Protein AF-A0A0Q8WXQ0-F1 (afdb_monomer_lite)

Foldseek 3Di:
DDDDPVPPPPDDPPDQPPVNVVVVVVVVPPPDPCVVVVVVVVLVVLVVCVVVDPDPVVSVVCNVVVVVVVVVVVVVVVVVVVVVVVVVVVVVVVVVVVVVVVCVVPVPPPPCVVVVVVVVVCVVVPPPDPD

Sequence (131 aa):
MESNPASESRHGTRGPGRFEVFVDAINHRISRAPFFGVIVVALALWGLSKPLWASTTKWELGLHTGSSILSLLLLVLLENAGRRGEEASQEKLNVIAEALSDLMAHQPDESGELGASVRRLREAVGLEERH

pLDDT: mean 74.05, std 13.54, range [45.66, 95.75]

Structure (mmCIF, N/CA/C/O backbone):
data_AF-A0A0Q8WXQ0-F1
#
_entry.id   AF-A0A0Q8WXQ0-F1
#
loop_
_atom_site.group_PDB
_atom_site.id
_atom_site.type_symbol
_atom_site.label_atom_id
_atom_site.label_alt_id
_atom_site.label_comp_id
_atom_site.label_asym_id
_atom_site.label_entity_id
_atom_site.label_seq_id
_atom_site.pdbx_PDB_ins_code
_atom_site.Cartn_x
_atom_site.Cartn_y
_atom_site.Cartn_z
_atom_site.occupancy
_atom_site.B_iso_or_equiv
_atom_site.auth_seq_id
_atom_site.auth_comp_id
_atom_site.auth_asym_id
_atom_site.auth_atom_id
_atom_site.pdbx_PDB_model_num
ATOM 1 N N . MET A 1 1 ? -30.318 47.433 2.140 1.00 47.03 1 MET A N 1
ATOM 2 C CA . MET A 1 1 ? -30.276 46.255 1.245 1.00 47.03 1 MET A CA 1
ATOM 3 C C . MET A 1 1 ? -29.063 46.428 0.347 1.00 47.03 1 MET A C 1
ATOM 5 O O . MET A 1 1 ? -29.177 46.968 -0.742 1.00 47.03 1 MET A O 1
ATOM 9 N N . GLU A 1 2 ? -27.883 46.084 0.859 1.00 51.66 2 GLU A N 1
ATOM 10 C CA . GLU A 1 2 ? -26.630 46.148 0.103 1.00 51.66 2 GLU A CA 1
ATOM 11 C C . GLU A 1 2 ? -26.444 44.826 -0.638 1.00 51.66 2 GLU A C 1
ATOM 13 O O . GLU A 1 2 ? -26.129 43.790 -0.055 1.00 51.66 2 GLU A O 1
ATOM 18 N N . SER A 1 3 ? -26.707 44.854 -1.939 1.00 63.88 3 SER A N 1
ATOM 19 C CA . SER A 1 3 ? -26.338 43.788 -2.860 1.00 63.88 3 SER A CA 1
ATOM 20 C C . SER A 1 3 ? -24.822 43.811 -3.046 1.00 63.88 3 SER A C 1
ATOM 22 O O . SER A 1 3 ? -24.282 44.697 -3.705 1.00 63.88 3 SER A O 1
ATOM 24 N N . ASN A 1 4 ? -24.147 42.845 -2.425 1.00 62.66 4 ASN A N 1
ATOM 25 C CA . ASN A 1 4 ? -22.711 42.612 -2.523 1.00 62.66 4 ASN A CA 1
ATOM 26 C C . ASN A 1 4 ? -22.320 42.172 -3.958 1.00 62.66 4 ASN A C 1
ATOM 28 O O . ASN A 1 4 ? -22.702 41.070 -4.364 1.00 62.66 4 ASN A O 1
ATOM 32 N N . PRO A 1 5 ? -21.528 42.960 -4.713 1.00 52.78 5 PRO A N 1
ATOM 33 C CA . PRO A 1 5 ? -21.106 42.615 -6.076 1.00 52.78 5 PRO A CA 1
ATOM 34 C C . PRO A 1 5 ? -20.022 41.519 -6.139 1.00 52.78 5 PRO A C 1
ATOM 36 O O . PRO A 1 5 ? -19.576 41.151 -7.222 1.00 52.78 5 PRO A O 1
ATOM 39 N N . ALA A 1 6 ? -19.590 40.954 -5.005 1.00 53.62 6 ALA A N 1
ATOM 40 C CA . ALA A 1 6 ? -18.523 39.950 -4.963 1.00 53.62 6 ALA A CA 1
ATOM 41 C C . ALA A 1 6 ? -18.979 38.491 -5.192 1.00 53.62 6 ALA A C 1
ATOM 43 O O . ALA A 1 6 ? -18.165 37.577 -5.062 1.00 53.62 6 ALA A O 1
ATOM 44 N N . SER A 1 7 ? -20.252 38.237 -5.519 1.00 53.22 7 SER A N 1
ATOM 45 C CA . SER A 1 7 ? -20.763 36.865 -5.724 1.00 53.22 7 SER A CA 1
ATOM 46 C C . SER A 1 7 ? -20.872 36.426 -7.193 1.00 53.22 7 SER A C 1
ATOM 48 O O . SER A 1 7 ? -21.116 35.250 -7.460 1.00 53.22 7 SER A O 1
ATOM 50 N N . GLU A 1 8 ? -20.598 37.317 -8.151 1.00 52.00 8 GLU A N 1
ATOM 51 C CA . GLU A 1 8 ? -20.859 37.087 -9.583 1.00 52.00 8 GLU A CA 1
ATOM 52 C C . GLU A 1 8 ? -19.637 36.618 -10.404 1.00 52.00 8 GLU A C 1
ATOM 54 O O . GLU A 1 8 ? -19.627 36.696 -11.626 1.00 52.00 8 GLU A O 1
ATOM 59 N N . SER A 1 9 ? -18.588 36.088 -9.767 1.00 51.62 9 SER A N 1
ATOM 60 C CA . SER A 1 9 ? -17.432 35.501 -10.480 1.00 51.62 9 SER A CA 1
ATOM 61 C C . SER A 1 9 ? -17.371 33.972 -10.412 1.00 51.62 9 SER A C 1
ATOM 63 O O . SER A 1 9 ? -16.365 33.359 -10.773 1.00 51.62 9 SER A O 1
ATOM 65 N N . ARG A 1 10 ? -18.456 33.323 -9.976 1.00 60.31 10 ARG A N 1
ATOM 66 C CA . ARG A 1 10 ? -18.483 31.883 -9.692 1.00 60.31 10 ARG A CA 1
ATOM 67 C C . ARG A 1 10 ? -19.340 31.072 -10.666 1.00 60.31 10 ARG A C 1
ATOM 69 O O . ARG A 1 10 ? -20.102 30.216 -10.237 1.00 60.31 10 ARG A O 1
ATOM 76 N N . HIS A 1 11 ? -19.198 31.293 -11.972 1.00 51.47 11 HIS A N 1
ATOM 77 C CA . HIS A 1 11 ? -19.644 30.315 -12.975 1.00 51.47 11 HIS A CA 1
ATOM 78 C C . HIS A 1 11 ? -18.931 30.492 -14.321 1.00 51.47 11 HIS A C 1
ATOM 80 O O . HIS A 1 11 ? -19.526 30.757 -15.359 1.00 51.47 11 HIS A O 1
ATOM 86 N N . GLY A 1 12 ? -17.607 30.341 -14.310 1.00 49.41 12 GLY A N 1
ATOM 87 C CA . GLY A 1 12 ? -16.880 30.043 -15.536 1.00 49.41 12 GLY A CA 1
ATOM 88 C C . GLY A 1 12 ? -17.051 28.564 -15.858 1.00 49.41 12 GLY A C 1
ATOM 89 O O . GLY A 1 12 ? -16.358 27.736 -15.273 1.00 49.41 12 GLY A O 1
ATOM 90 N N . THR A 1 13 ? -17.955 28.237 -16.779 1.00 52.31 13 THR A N 1
ATOM 91 C CA . THR A 1 13 ? -18.002 26.968 -17.518 1.00 52.31 13 THR A CA 1
ATOM 92 C C . THR A 1 13 ? -16.640 26.695 -18.154 1.00 52.31 13 THR A C 1
ATOM 94 O O . THR A 1 13 ? -16.372 27.059 -19.298 1.00 52.31 13 THR A O 1
ATOM 97 N N . ARG A 1 14 ? -15.744 26.063 -17.401 1.00 56.12 14 ARG A N 1
ATOM 98 C CA . ARG A 1 14 ? -14.563 25.403 -17.938 1.00 56.12 14 ARG A CA 1
ATOM 99 C C . ARG A 1 14 ? -14.984 23.948 -18.085 1.00 56.12 14 ARG A C 1
ATOM 101 O O . ARG A 1 14 ? -15.126 23.251 -17.090 1.00 56.12 14 ARG A O 1
ATOM 108 N N . GLY A 1 15 ? -15.308 23.539 -19.316 1.00 62.09 15 GLY A N 1
ATOM 109 C CA . GLY A 1 15 ? -15.550 22.127 -19.627 1.00 62.09 15 GLY A CA 1
ATOM 110 C C . GLY A 1 15 ? -14.406 21.271 -19.074 1.00 62.09 15 GLY A C 1
ATOM 111 O O . GLY A 1 15 ? -13.300 21.807 -18.924 1.00 62.09 15 GLY A O 1
ATOM 112 N N . PRO A 1 16 ? -14.661 19.992 -18.743 1.00 56.22 16 PRO A N 1
ATOM 113 C CA . PRO A 1 16 ? -13.762 19.201 -17.917 1.00 56.22 16 PRO A CA 1
ATOM 114 C C . PRO A 1 16 ? -12.357 19.277 -18.496 1.00 56.22 16 PRO A C 1
ATOM 116 O O . PRO A 1 16 ? -12.116 18.923 -19.657 1.00 56.22 16 PRO A O 1
ATOM 119 N N . GLY A 1 17 ? -11.440 19.848 -17.715 1.00 64.62 17 GLY A N 1
ATOM 120 C CA . GLY A 1 17 ? -10.068 20.024 -18.157 1.00 64.62 17 GLY A CA 1
ATOM 121 C C . GLY A 1 17 ? -9.506 18.664 -18.560 1.00 64.62 17 GLY A C 1
ATOM 122 O O . GLY A 1 17 ? -9.848 17.645 -17.971 1.00 64.62 17 GLY A O 1
ATOM 123 N N . ARG A 1 18 ? -8.595 18.608 -19.535 1.00 66.12 18 ARG A N 1
ATOM 124 C CA . ARG A 1 18 ? -7.920 17.341 -19.897 1.00 66.12 18 ARG A CA 1
ATOM 125 C C . ARG A 1 18 ? -7.271 16.674 -18.675 1.00 66.12 18 ARG A C 1
ATOM 127 O O . ARG A 1 18 ? -7.146 15.458 -18.635 1.00 66.12 18 ARG A O 1
ATOM 134 N N . PHE A 1 19 ? -6.913 17.486 -17.681 1.00 66.44 19 PHE A N 1
ATOM 135 C CA . PHE A 1 19 ? -6.477 17.056 -16.362 1.00 66.44 19 PHE A CA 1
ATOM 136 C C . PHE A 1 19 ? -7.609 16.473 -15.506 1.00 66.44 19 PHE A C 1
ATOM 138 O O . PHE A 1 19 ? -7.398 15.438 -14.904 1.00 66.44 19 PHE A O 1
ATOM 145 N N . GLU A 1 20 ? -8.807 17.056 -15.482 1.00 66.69 20 GLU A N 1
ATOM 146 C CA . GLU A 1 20 ? -9.960 16.503 -14.753 1.00 66.69 20 GLU A CA 1
ATOM 147 C C . GLU A 1 20 ? -10.451 15.195 -15.376 1.00 66.69 20 GLU A C 1
ATOM 149 O O . GLU A 1 20 ? -10.701 14.250 -14.646 1.00 66.69 20 GLU A O 1
ATOM 154 N N . VAL A 1 21 ? -10.471 15.075 -16.710 1.00 64.81 21 VAL A N 1
ATOM 155 C CA . VAL A 1 21 ? -10.767 13.802 -17.401 1.00 64.81 21 VAL A CA 1
ATOM 156 C C . VAL A 1 21 ? -9.691 12.749 -17.116 1.00 64.81 21 VAL A C 1
ATOM 158 O O . VAL A 1 21 ? -9.992 11.569 -16.971 1.00 64.81 21 VAL A O 1
ATOM 161 N N . PHE A 1 22 ? -8.426 13.162 -17.014 1.00 68.56 22 PHE A N 1
ATOM 162 C CA . PHE A 1 22 ? -7.323 12.287 -16.616 1.00 68.56 22 PHE A CA 1
ATOM 163 C C . PHE A 1 22 ? -7.429 11.869 -15.145 1.00 68.56 22 PHE A C 1
ATOM 165 O O . PHE A 1 22 ? -7.247 10.697 -14.833 1.00 68.56 22 PHE A O 1
ATOM 172 N N . VAL A 1 23 ? -7.778 12.801 -14.259 1.00 66.19 23 VAL A N 1
ATOM 173 C CA . VAL A 1 23 ? -8.010 12.554 -12.835 1.00 66.19 23 VAL A CA 1
ATOM 174 C C . VAL A 1 23 ? -9.199 11.614 -12.655 1.00 66.19 23 VAL A C 1
ATOM 176 O O . VAL A 1 23 ? -9.042 10.627 -11.951 1.00 66.19 23 VAL A O 1
ATOM 179 N N . ASP A 1 24 ? -10.319 11.815 -13.351 1.00 64.75 24 ASP A N 1
ATOM 180 C CA . ASP A 1 24 ? -11.480 10.914 -13.312 1.00 64.75 24 ASP A CA 1
ATOM 181 C C . ASP A 1 24 ? -11.169 9.531 -13.900 1.00 64.75 24 ASP A C 1
ATOM 183 O O . ASP A 1 24 ? -11.544 8.507 -13.323 1.00 64.75 24 ASP A O 1
ATOM 187 N N . ALA A 1 25 ? -10.417 9.465 -15.006 1.00 62.31 25 ALA A N 1
ATOM 188 C CA . ALA A 1 25 ? -9.969 8.200 -15.589 1.00 62.31 25 ALA A CA 1
ATOM 189 C C . ALA A 1 25 ? -9.037 7.423 -14.643 1.00 62.31 25 ALA A C 1
ATOM 191 O O . ALA A 1 25 ? -9.095 6.192 -14.581 1.00 62.31 25 ALA A O 1
ATOM 192 N N . ILE A 1 26 ? -8.196 8.133 -13.889 1.00 61.41 26 ILE A N 1
ATOM 193 C CA . ILE A 1 26 ? -7.333 7.564 -12.853 1.00 61.41 26 ILE A CA 1
ATOM 194 C C . ILE A 1 26 ? -8.165 7.113 -11.652 1.00 61.41 26 ILE A C 1
ATOM 196 O O . ILE A 1 26 ? -7.994 5.990 -11.178 1.00 61.41 26 ILE A O 1
ATOM 200 N N . ASN A 1 27 ? -9.102 7.940 -11.193 1.00 59.31 27 ASN A N 1
ATOM 201 C CA . ASN A 1 27 ? -9.898 7.678 -9.999 1.00 59.31 27 ASN A CA 1
ATOM 202 C C . ASN A 1 27 ? -10.803 6.448 -10.184 1.00 59.31 27 ASN A C 1
ATOM 204 O O . ASN A 1 27 ? -10.909 5.614 -9.287 1.00 59.31 27 ASN A O 1
ATOM 208 N N . HIS A 1 28 ? -11.363 6.259 -11.385 1.00 57.56 28 HIS A N 1
ATOM 209 C CA . HIS A 1 28 ? -12.163 5.076 -11.720 1.00 57.56 28 HIS A CA 1
ATOM 210 C C . HIS A 1 28 ? -11.327 3.786 -11.825 1.00 57.56 28 HIS A C 1
ATOM 212 O O . HIS A 1 28 ? -11.830 2.689 -11.586 1.00 57.56 28 HIS A O 1
ATOM 218 N N . ARG A 1 29 ? -10.031 3.894 -12.153 1.00 52.19 29 ARG A N 1
ATOM 219 C CA . ARG A 1 29 ? -9.114 2.749 -12.280 1.00 52.19 29 ARG A CA 1
ATOM 220 C C . ARG A 1 29 ? -8.415 2.376 -10.968 1.00 52.19 29 ARG A C 1
ATOM 222 O O . ARG A 1 29 ? -7.815 1.315 -10.909 1.00 52.19 29 ARG A O 1
ATOM 229 N N . ILE A 1 30 ? -8.460 3.177 -9.906 1.00 52.31 30 ILE A N 1
ATOM 230 C CA . ILE A 1 30 ? -7.675 2.922 -8.676 1.00 52.31 30 ILE A CA 1
ATOM 231 C C . ILE A 1 30 ? -8.326 1.907 -7.709 1.00 52.31 30 ILE A C 1
ATOM 233 O O . ILE A 1 30 ? -7.743 1.540 -6.686 1.00 52.31 30 ILE A O 1
ATOM 237 N N . SER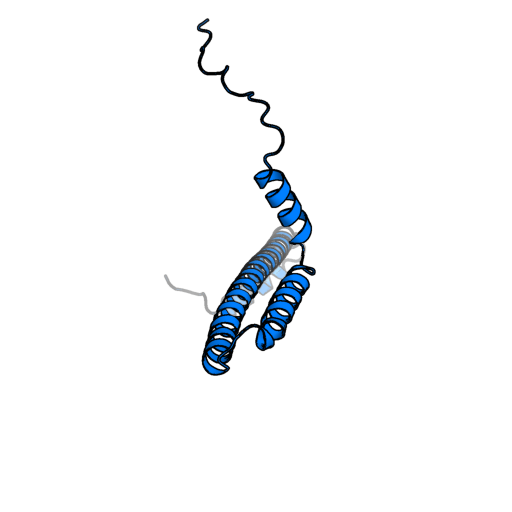 A 1 31 ? -9.483 1.329 -8.042 1.00 49.19 31 SER A N 1
ATOM 238 C CA . SER A 1 31 ? -10.083 0.250 -7.248 1.00 49.19 31 SER A CA 1
ATOM 239 C C . SER A 1 31 ? -9.332 -1.091 -7.424 1.00 49.19 31 SER A C 1
ATOM 241 O O . SER A 1 31 ? -9.667 -1.965 -8.216 1.00 49.19 31 SER A O 1
ATOM 243 N N . ARG A 1 32 ? -8.273 -1.251 -6.621 1.00 60.47 32 ARG A N 1
ATOM 244 C CA . ARG A 1 32 ? -7.665 -2.497 -6.098 1.00 60.47 32 ARG A CA 1
ATOM 245 C C . ARG A 1 32 ? -7.049 -3.558 -7.035 1.00 60.47 32 ARG A C 1
ATOM 247 O O . ARG A 1 32 ? -6.276 -4.351 -6.514 1.00 60.47 32 ARG A O 1
ATOM 254 N N . ALA A 1 33 ? -7.266 -3.579 -8.351 1.00 53.03 33 ALA A N 1
ATOM 255 C CA . ALA A 1 33 ? -6.699 -4.622 -9.238 1.00 53.03 33 ALA A CA 1
ATOM 256 C C . ALA A 1 33 ? -5.831 -4.139 -10.428 1.00 53.03 33 ALA A C 1
ATOM 258 O O . ALA A 1 33 ? -4.809 -4.767 -10.714 1.00 53.03 33 ALA A O 1
ATOM 259 N N . PRO A 1 34 ? -6.138 -3.034 -11.131 1.00 59.31 34 PRO A N 1
ATOM 260 C CA . PRO A 1 34 ? -5.416 -2.694 -12.364 1.00 59.31 34 PRO A CA 1
ATOM 261 C C . PRO A 1 34 ? -4.095 -1.938 -12.127 1.00 59.31 34 PRO A C 1
ATOM 263 O O . PRO A 1 34 ? -3.294 -1.832 -13.053 1.00 59.31 34 PRO A O 1
ATOM 266 N 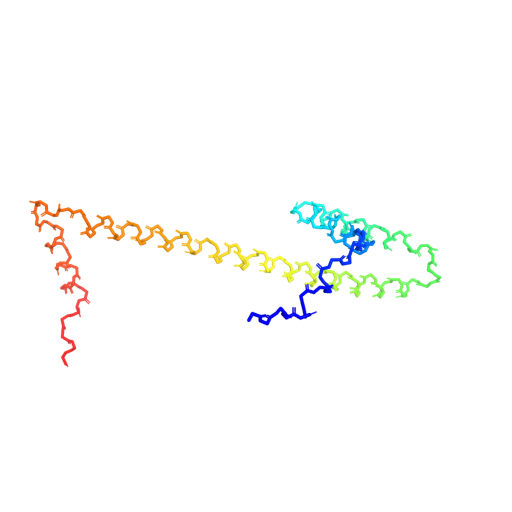N . PHE A 1 35 ? -3.817 -1.466 -10.904 1.00 67.12 35 PHE A N 1
ATOM 267 C CA . PHE A 1 35 ? -2.522 -0.865 -10.541 1.00 67.12 35 PHE A CA 1
ATOM 268 C C . PHE A 1 35 ? -1.366 -1.861 -10.709 1.00 67.12 35 PHE A C 1
ATOM 270 O O . PHE A 1 35 ? -0.319 -1.522 -11.257 1.00 67.12 35 PHE A O 1
ATOM 277 N N . PHE A 1 36 ? -1.598 -3.124 -10.338 1.00 68.06 36 PHE A N 1
ATOM 278 C CA . PHE A 1 36 ? -0.656 -4.213 -10.584 1.00 68.06 36 PHE A CA 1
ATOM 279 C C . PHE A 1 36 ? -0.382 -4.391 -12.083 1.00 68.06 36 PHE A C 1
ATOM 281 O O . PHE A 1 36 ? 0.768 -4.498 -12.495 1.00 68.06 36 PHE A O 1
ATOM 288 N N . GLY A 1 37 ? -1.429 -4.327 -12.911 1.00 70.38 37 GLY A N 1
ATOM 289 C CA . GLY A 1 37 ? -1.297 -4.388 -14.367 1.00 70.38 37 GLY A CA 1
ATOM 290 C C . GLY A 1 37 ? -0.430 -3.261 -14.933 1.00 70.38 37 GLY A C 1
ATOM 291 O O . GLY A 1 37 ? 0.424 -3.517 -15.774 1.00 70.38 37 GLY A O 1
ATOM 292 N N . VAL A 1 38 ? -0.584 -2.030 -14.435 1.00 73.19 38 VAL A N 1
ATOM 293 C CA . VAL A 1 38 ? 0.252 -0.888 -14.851 1.00 73.19 38 VAL A CA 1
ATOM 294 C C . VAL A 1 38 ? 1.718 -1.112 -14.487 1.00 73.19 38 VAL A C 1
ATOM 296 O O . VAL A 1 38 ? 2.591 -0.866 -15.316 1.00 73.19 38 VAL A O 1
ATOM 299 N N . ILE A 1 39 ? 1.994 -1.623 -13.287 1.00 73.69 39 ILE A N 1
ATOM 300 C CA . ILE A 1 39 ? 3.359 -1.920 -12.841 1.00 73.69 39 ILE A CA 1
ATOM 301 C C . ILE A 1 39 ? 3.993 -3.015 -13.702 1.00 73.69 39 ILE A C 1
ATOM 303 O O . ILE A 1 39 ? 5.120 -2.856 -14.164 1.00 73.69 39 ILE A O 1
ATOM 307 N N . VAL A 1 40 ? 3.266 -4.104 -13.959 1.00 77.50 40 VAL A N 1
ATOM 308 C CA . VAL A 1 40 ? 3.747 -5.214 -14.793 1.00 77.50 40 VAL A CA 1
ATOM 309 C C . VAL A 1 40 ? 4.013 -4.748 -16.223 1.00 77.50 40 VAL A C 1
ATOM 311 O O . VAL A 1 40 ? 5.050 -5.081 -16.787 1.00 77.50 40 VAL A O 1
ATOM 314 N N . VAL A 1 41 ? 3.122 -3.939 -16.800 1.00 81.94 41 VAL A N 1
ATOM 315 C CA . VAL A 1 41 ? 3.305 -3.371 -18.143 1.00 81.94 41 VAL A CA 1
ATOM 316 C C . VAL A 1 41 ? 4.502 -2.421 -18.173 1.00 81.94 41 VAL A C 1
ATOM 318 O O . VAL A 1 41 ? 5.329 -2.527 -19.073 1.00 81.94 41 VAL A O 1
ATOM 321 N N . ALA A 1 42 ? 4.655 -1.546 -17.178 1.00 79.38 42 ALA A N 1
ATOM 322 C CA . ALA A 1 42 ? 5.806 -0.652 -17.082 1.00 79.38 42 ALA A CA 1
ATOM 323 C C . ALA A 1 42 ? 7.129 -1.430 -16.972 1.00 79.38 42 ALA A C 1
ATOM 325 O O . ALA A 1 42 ? 8.074 -1.129 -17.698 1.00 79.38 42 ALA A O 1
ATOM 326 N N . LEU A 1 43 ? 7.180 -2.474 -16.137 1.00 78.44 43 LEU A N 1
ATOM 327 C CA . LEU A 1 43 ? 8.338 -3.366 -16.015 1.00 78.44 43 LEU A CA 1
ATOM 328 C C . LEU A 1 43 ? 8.625 -4.128 -17.313 1.00 78.44 43 LEU A C 1
ATOM 330 O O . LEU A 1 43 ? 9.783 -4.237 -17.713 1.00 78.44 43 LEU A O 1
ATOM 334 N N . ALA A 1 44 ? 7.587 -4.621 -17.992 1.00 81.75 44 ALA A N 1
ATOM 335 C CA . ALA A 1 44 ? 7.721 -5.328 -19.259 1.00 81.75 44 ALA A CA 1
ATOM 336 C C . ALA A 1 44 ? 8.271 -4.411 -20.360 1.00 81.75 44 ALA A C 1
ATOM 338 O O . ALA A 1 44 ? 9.245 -4.777 -21.015 1.00 81.75 44 ALA A O 1
ATOM 339 N N . LEU A 1 45 ? 7.718 -3.200 -20.522 1.00 83.44 45 LEU A N 1
ATOM 340 C CA . LEU A 1 45 ? 8.246 -2.198 -21.456 1.00 83.44 45 LEU A CA 1
ATOM 341 C C . LEU A 1 45 ? 9.694 -1.820 -21.125 1.00 83.44 45 LEU A C 1
ATOM 343 O O . LEU A 1 45 ? 10.504 -1.628 -22.031 1.00 83.44 45 LEU A O 1
ATOM 347 N N . TRP A 1 46 ? 10.037 -1.736 -19.839 1.00 78.94 46 TRP A N 1
ATOM 348 C CA . TRP A 1 46 ? 11.389 -1.391 -19.419 1.00 78.94 46 TRP A CA 1
ATOM 349 C C . TRP A 1 46 ? 12.393 -2.512 -19.703 1.00 78.94 46 TRP A C 1
ATOM 351 O O . TRP A 1 46 ? 13.467 -2.249 -20.240 1.00 78.94 46 TRP A O 1
ATOM 361 N N . GLY A 1 47 ? 12.035 -3.769 -19.430 1.00 77.19 47 GLY A N 1
ATOM 362 C CA . GLY A 1 47 ? 12.850 -4.926 -19.801 1.00 77.19 47 GLY A CA 1
ATOM 363 C C . GLY A 1 47 ? 13.039 -5.034 -21.317 1.00 77.19 47 GLY A C 1
ATOM 364 O O . GLY A 1 47 ? 14.146 -5.302 -21.790 1.00 77.19 47 GLY A O 1
ATOM 365 N N . LEU A 1 48 ? 11.988 -4.733 -22.087 1.00 80.12 48 LEU A N 1
ATOM 366 C CA . LEU A 1 48 ? 12.009 -4.752 -23.550 1.00 80.12 48 LEU A CA 1
ATOM 367 C C . LEU A 1 48 ? 12.822 -3.601 -24.172 1.00 80.12 48 LEU A C 1
ATOM 369 O O . LEU A 1 48 ? 13.111 -3.652 -25.364 1.00 80.12 48 LEU A O 1
ATOM 373 N N . SER A 1 49 ? 13.238 -2.592 -23.393 1.00 79.31 49 SER A N 1
ATOM 374 C CA . SER A 1 49 ? 14.096 -1.498 -23.878 1.00 79.31 49 SER A CA 1
ATOM 375 C C . SER A 1 49 ? 15.584 -1.871 -23.964 1.00 79.31 49 SER A C 1
ATOM 377 O O . SER A 1 49 ? 16.367 -1.127 -24.554 1.00 79.31 49 SER A O 1
ATOM 379 N N . LY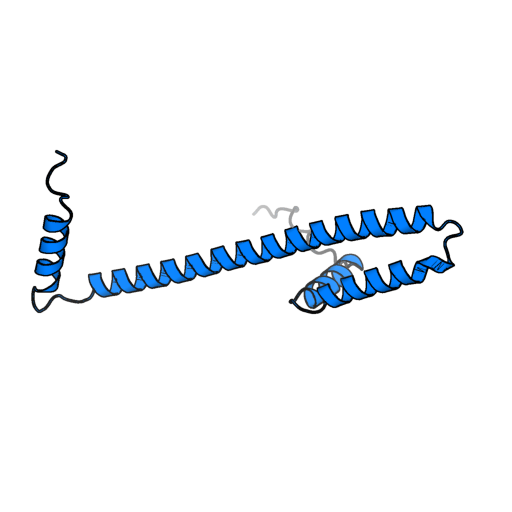S A 1 50 ? 15.978 -3.054 -23.460 1.00 70.38 50 LYS A N 1
ATOM 380 C CA . LYS A 1 50 ? 17.349 -3.596 -23.519 1.00 70.38 50 LYS A CA 1
ATOM 381 C C . LYS A 1 50 ? 18.037 -3.477 -24.896 1.00 70.38 50 LYS A C 1
ATOM 383 O O . LYS A 1 50 ? 19.146 -2.952 -24.932 1.00 70.38 50 LYS A O 1
ATOM 388 N N . PRO A 1 51 ? 17.448 -3.924 -26.027 1.00 75.88 51 PRO A N 1
ATOM 389 C CA . PRO A 1 51 ? 18.094 -3.839 -27.342 1.00 75.88 51 PRO A CA 1
ATOM 390 C C . PRO A 1 51 ? 18.275 -2.403 -27.861 1.00 75.88 51 PRO A C 1
ATOM 392 O O . PRO A 1 51 ? 19.033 -2.197 -28.802 1.00 75.88 51 PRO A O 1
ATOM 395 N N . LEU A 1 52 ? 17.609 -1.410 -27.260 1.00 74.12 52 LEU A N 1
ATOM 396 C CA . LEU A 1 52 ? 17.751 0.000 -27.637 1.00 74.12 52 LEU A CA 1
ATOM 397 C C . LEU A 1 52 ? 18.975 0.664 -26.980 1.00 74.12 52 LEU A C 1
ATOM 399 O O . LEU A 1 52 ? 19.325 1.788 -27.335 1.00 74.12 52 LEU A O 1
ATOM 403 N N . TRP A 1 53 ? 19.620 0.010 -26.007 1.00 71.81 53 TRP A N 1
ATOM 404 C CA . TRP A 1 53 ? 20.739 0.573 -25.252 1.00 71.81 53 TRP A CA 1
ATOM 405 C C . TRP A 1 53 ? 22.063 -0.050 -25.704 1.00 71.81 53 TRP A C 1
ATOM 407 O O . TRP A 1 53 ? 22.295 -1.243 -25.550 1.00 71.81 53 TRP A O 1
ATOM 417 N N . ALA A 1 54 ? 22.977 0.783 -26.210 1.00 69.62 54 ALA A N 1
ATOM 418 C CA . ALA A 1 54 ? 24.280 0.355 -26.734 1.00 69.62 54 ALA A CA 1
ATOM 419 C C . ALA A 1 54 ? 25.274 -0.157 -25.665 1.00 69.62 54 ALA A C 1
ATOM 421 O O . ALA A 1 54 ? 26.344 -0.653 -26.006 1.00 69.62 54 ALA A O 1
ATOM 422 N N . SER A 1 55 ? 24.963 -0.013 -24.371 1.00 74.56 55 SER A N 1
ATOM 423 C CA . SER A 1 55 ? 25.831 -0.427 -23.261 1.00 74.56 55 SER A CA 1
ATOM 424 C C . SER A 1 55 ? 25.029 -1.154 -22.184 1.00 74.56 55 SER A C 1
ATOM 426 O O . SER A 1 55 ? 24.151 -0.565 -21.548 1.00 74.56 55 SER A O 1
ATOM 428 N N . THR A 1 56 ? 25.380 -2.420 -21.951 1.00 80.25 56 THR A N 1
ATOM 429 C CA . THR A 1 56 ? 24.759 -3.308 -20.954 1.00 80.25 56 THR A CA 1
ATOM 430 C C . THR A 1 56 ? 24.844 -2.744 -19.532 1.00 80.25 56 THR A C 1
ATOM 432 O O . THR A 1 56 ? 23.875 -2.831 -18.785 1.00 80.25 56 THR A O 1
ATOM 435 N N . THR A 1 57 ? 25.948 -2.077 -19.178 1.00 82.81 57 THR A N 1
ATOM 436 C CA . THR A 1 57 ? 26.176 -1.510 -17.837 1.00 82.81 57 THR A CA 1
ATOM 437 C C . THR A 1 57 ? 25.162 -0.427 -17.464 1.00 82.81 57 THR A C 1
ATOM 439 O O . THR A 1 57 ? 24.713 -0.358 -16.323 1.00 82.81 57 THR A O 1
ATOM 442 N N . LYS A 1 58 ? 24.754 0.424 -18.417 1.00 82.62 58 LYS A N 1
ATOM 443 C CA . LYS A 1 58 ? 23.757 1.472 -18.139 1.00 82.62 58 LYS A CA 1
ATOM 444 C C . LYS A 1 58 ? 22.368 0.866 -17.930 1.00 82.62 58 LYS A C 1
ATOM 446 O O . LYS A 1 58 ? 21.617 1.327 -17.075 1.00 82.62 58 LYS A O 1
ATOM 451 N N . TRP A 1 59 ? 22.040 -0.157 -18.717 1.00 82.75 59 TRP A N 1
ATOM 452 C CA . TRP A 1 59 ? 20.755 -0.845 -18.637 1.00 82.75 59 TRP A CA 1
ATOM 453 C C . TRP A 1 59 ? 20.597 -1.572 -17.294 1.00 82.75 59 TRP A C 1
ATOM 455 O O . TRP A 1 59 ? 19.562 -1.444 -16.646 1.00 82.75 59 TRP A O 1
ATOM 465 N N . GLU A 1 60 ? 21.651 -2.245 -16.830 1.00 84.06 60 GLU A N 1
ATOM 466 C CA . GLU A 1 60 ? 21.682 -2.915 -15.527 1.00 84.06 60 GLU A CA 1
ATOM 467 C C . GLU A 1 60 ? 21.504 -1.932 -14.358 1.00 84.06 60 GLU A C 1
ATOM 469 O O . GLU A 1 60 ? 20.663 -2.155 -13.486 1.00 84.06 60 GLU A O 1
ATOM 474 N N . LEU A 1 61 ? 22.217 -0.797 -14.379 1.00 87.75 61 LEU A N 1
ATOM 475 C CA . LEU A 1 61 ? 22.080 0.250 -13.360 1.00 87.75 61 LEU A CA 1
ATOM 476 C C . LEU A 1 61 ? 20.653 0.819 -13.302 1.00 87.75 61 LEU A C 1
ATOM 478 O O . LEU A 1 61 ? 20.126 1.077 -12.216 1.00 87.75 61 LEU A O 1
ATOM 482 N N . GLY A 1 62 ? 20.027 0.994 -14.470 1.00 84.31 62 GLY A N 1
ATOM 483 C CA . GLY A 1 62 ? 18.643 1.444 -14.591 1.00 84.31 62 GLY A CA 1
ATOM 484 C C . GLY A 1 62 ? 17.652 0.430 -14.025 1.00 84.31 62 GLY A C 1
ATOM 485 O O . GLY A 1 62 ? 16.763 0.817 -13.272 1.00 84.31 62 GLY A O 1
ATOM 486 N N . LEU A 1 63 ? 17.837 -0.858 -14.327 1.00 85.00 63 LEU A N 1
ATOM 487 C CA . LEU A 1 63 ? 16.979 -1.931 -13.828 1.00 85.00 63 LEU A CA 1
ATOM 488 C C . LEU A 1 63 ? 17.077 -2.046 -12.307 1.00 85.00 63 LEU A C 1
ATOM 490 O O . LEU A 1 63 ? 16.048 -2.028 -11.644 1.00 85.00 63 LEU A O 1
ATOM 494 N N . HIS A 1 64 ? 18.291 -2.090 -11.756 1.00 86.38 64 HIS A N 1
ATOM 495 C CA . HIS A 1 64 ? 18.510 -2.219 -10.315 1.00 86.38 64 HIS A CA 1
ATOM 496 C C . HIS A 1 64 ? 17.952 -1.021 -9.531 1.00 86.38 64 HIS A C 1
ATOM 498 O O . HIS A 1 64 ? 17.219 -1.177 -8.550 1.00 86.38 64 HIS A O 1
ATOM 504 N N . THR A 1 65 ? 18.277 0.200 -9.966 1.00 90.12 65 THR A N 1
ATOM 505 C CA . THR A 1 65 ? 17.796 1.426 -9.306 1.00 90.12 65 THR A CA 1
ATOM 506 C C . THR A 1 65 ? 16.285 1.576 -9.472 1.00 90.12 65 THR A C 1
ATOM 508 O O . THR A 1 65 ? 15.574 1.902 -8.524 1.00 90.12 65 THR A O 1
ATOM 511 N N . GLY A 1 66 ? 15.780 1.278 -10.667 1.00 86.88 66 GLY A N 1
ATOM 512 C CA . GLY A 1 66 ? 14.369 1.344 -11.010 1.00 86.88 66 GLY A CA 1
ATOM 513 C C . GLY A 1 66 ? 13.501 0.377 -10.224 1.00 86.88 66 GLY A C 1
ATOM 514 O O . GLY A 1 66 ? 12.495 0.780 -9.639 1.00 86.88 66 GLY A O 1
ATOM 515 N N . SER A 1 67 ? 13.906 -0.892 -10.167 1.00 85.50 67 SER A N 1
ATOM 516 C CA . SER A 1 67 ? 13.199 -1.915 -9.401 1.00 85.50 67 SER A CA 1
ATOM 517 C C . SER A 1 67 ? 13.230 -1.611 -7.907 1.00 85.50 67 SER A C 1
ATOM 519 O O . SER A 1 67 ? 12.237 -1.857 -7.226 1.00 85.50 67 SER A O 1
ATOM 521 N N . SER A 1 68 ? 14.325 -1.033 -7.401 1.00 90.56 68 SER A N 1
ATOM 522 C CA . SER A 1 68 ? 14.434 -0.604 -6.002 1.00 90.56 68 SER A CA 1
ATOM 523 C C . SER A 1 68 ? 13.436 0.509 -5.675 1.00 90.56 68 SER A C 1
ATOM 525 O O . SER A 1 68 ? 12.658 0.369 -4.735 1.00 90.56 68 SER A O 1
ATOM 527 N N . ILE A 1 69 ? 13.384 1.578 -6.481 1.00 89.69 69 ILE A N 1
ATOM 528 C CA . ILE A 1 69 ? 12.413 2.675 -6.300 1.00 89.69 69 ILE A CA 1
ATOM 529 C C . ILE A 1 69 ? 10.977 2.152 -6.385 1.00 89.69 69 ILE A C 1
ATOM 531 O O . ILE A 1 69 ? 10.144 2.487 -5.544 1.00 89.69 69 ILE A O 1
ATOM 535 N N . LEU A 1 70 ? 10.688 1.312 -7.381 1.00 85.88 70 LEU A N 1
ATOM 536 C CA . LEU A 1 70 ? 9.372 0.711 -7.551 1.00 85.88 70 LEU A CA 1
ATOM 537 C C . LEU A 1 70 ? 8.987 -0.125 -6.326 1.00 85.88 70 LEU A C 1
ATOM 539 O O . LEU A 1 70 ? 7.887 0.030 -5.808 1.00 85.88 70 LEU A O 1
ATOM 543 N N . SER A 1 71 ? 9.898 -0.962 -5.830 1.00 90.38 71 SER A N 1
ATOM 544 C CA . SER A 1 71 ? 9.661 -1.788 -4.643 1.00 90.38 71 SER A CA 1
ATOM 545 C C . SER A 1 71 ? 9.373 -0.934 -3.410 1.00 90.38 71 SER A C 1
ATOM 547 O O . SER A 1 71 ? 8.421 -1.227 -2.695 1.00 90.38 71 SER A O 1
ATOM 549 N N . LEU A 1 72 ? 10.124 0.152 -3.192 1.00 92.19 72 LEU A N 1
ATOM 550 C CA . LEU A 1 72 ? 9.870 1.092 -2.094 1.00 92.19 72 LEU A CA 1
ATOM 551 C C . LEU A 1 72 ? 8.502 1.768 -2.226 1.00 92.19 72 LEU A C 1
ATOM 553 O O . LEU A 1 72 ? 7.773 1.882 -1.245 1.00 92.19 72 LEU A O 1
ATOM 557 N N . LEU A 1 73 ? 8.120 2.178 -3.437 1.00 86.69 73 LEU A N 1
ATOM 558 C CA . LEU A 1 73 ? 6.797 2.747 -3.685 1.00 86.69 73 LEU A CA 1
ATOM 559 C C . LEU A 1 73 ? 5.692 1.733 -3.362 1.00 86.69 73 LEU A C 1
ATOM 561 O O . LEU A 1 73 ? 4.720 2.077 -2.692 1.00 86.69 73 LEU A O 1
ATOM 565 N N . LEU A 1 74 ? 5.837 0.485 -3.819 1.00 85.56 74 LEU A N 1
ATOM 566 C CA . LEU A 1 74 ? 4.892 -0.588 -3.508 1.00 85.56 74 LEU A CA 1
ATOM 567 C C . LEU A 1 74 ? 4.828 -0.854 -2.007 1.00 85.56 74 LEU A C 1
ATOM 569 O O . LEU A 1 74 ? 3.727 -1.004 -1.487 1.00 85.56 74 LEU A O 1
ATOM 573 N N . LEU A 1 75 ? 5.977 -0.887 -1.328 1.00 90.56 75 LEU A N 1
ATOM 574 C CA . LEU A 1 75 ? 6.067 -1.071 0.115 1.00 90.56 75 LEU A CA 1
ATOM 575 C C . LEU A 1 75 ? 5.267 0.014 0.840 1.00 90.56 75 LEU A C 1
ATOM 577 O O . LEU A 1 75 ? 4.350 -0.314 1.580 1.00 90.56 75 LEU A O 1
ATOM 581 N N . VAL A 1 76 ? 5.508 1.290 0.530 1.00 86.44 76 VAL A N 1
ATOM 582 C CA . VAL A 1 76 ? 4.786 2.419 1.142 1.00 86.44 76 VAL A CA 1
ATOM 583 C C . VAL A 1 76 ? 3.286 2.373 0.838 1.00 86.44 76 VAL A C 1
ATOM 585 O O . VAL A 1 76 ? 2.457 2.656 1.703 1.00 86.44 76 VAL A O 1
ATOM 588 N N . LEU A 1 77 ? 2.895 2.017 -0.389 1.00 82.12 77 LEU A N 1
ATOM 589 C CA . LEU A 1 77 ? 1.481 1.886 -0.750 1.00 82.12 77 LEU A CA 1
ATOM 590 C C . LEU A 1 77 ? 0.804 0.734 -0.002 1.00 82.12 77 LEU A C 1
ATOM 592 O O . LEU A 1 77 ? -0.341 0.883 0.439 1.00 82.12 77 LEU A O 1
ATOM 596 N N . LEU A 1 78 ? 1.502 -0.391 0.147 1.00 85.62 78 LEU A N 1
ATOM 597 C CA . LEU A 1 78 ? 1.028 -1.554 0.882 1.00 85.62 78 LEU A CA 1
ATOM 598 C C . LEU A 1 78 ? 0.910 -1.242 2.374 1.00 85.62 78 LEU A C 1
ATOM 600 O O . LEU A 1 78 ? -0.135 -1.509 2.957 1.00 85.62 78 LEU A O 1
ATOM 604 N N . GLU A 1 79 ? 1.918 -0.602 2.961 1.00 85.38 79 GLU A N 1
ATOM 605 C CA . GLU A 1 79 ? 1.906 -0.128 4.347 1.00 85.38 79 GLU A CA 1
ATOM 606 C C . GLU A 1 79 ? 0.768 0.869 4.584 1.00 85.38 79 GLU A C 1
ATOM 608 O O . GLU A 1 79 ? 0.028 0.745 5.556 1.00 85.38 79 GLU A O 1
ATOM 613 N N . ASN A 1 80 ? 0.542 1.815 3.667 1.00 75.88 80 ASN A N 1
ATOM 614 C CA . ASN A 1 80 ? -0.573 2.757 3.763 1.00 75.88 80 ASN A CA 1
ATOM 615 C C . ASN A 1 80 ? -1.931 2.037 3.696 1.00 75.88 80 ASN A C 1
ATOM 617 O O . ASN A 1 80 ? -2.845 2.344 4.459 1.00 75.88 80 ASN A O 1
ATOM 621 N N . ALA A 1 81 ? -2.091 1.076 2.783 1.00 74.56 81 ALA A N 1
ATOM 622 C CA . ALA A 1 81 ? -3.309 0.274 2.705 1.00 74.56 81 ALA A CA 1
ATOM 623 C C . ALA A 1 81 ? -3.518 -0.591 3.958 1.00 74.56 81 ALA A C 1
ATOM 625 O O . ALA A 1 81 ? -4.655 -0.703 4.419 1.00 74.56 81 ALA A O 1
ATOM 626 N N . GLY A 1 82 ? -2.436 -1.148 4.508 1.00 81.31 82 GLY A N 1
ATOM 627 C CA . GLY A 1 82 ? -2.421 -1.911 5.752 1.00 81.31 82 GLY A CA 1
ATOM 628 C C . GLY A 1 82 ? -2.847 -1.061 6.942 1.00 81.31 82 GLY A C 1
ATOM 629 O O . GLY A 1 82 ? -3.837 -1.395 7.584 1.00 81.31 82 GLY A O 1
ATOM 630 N N . ARG A 1 83 ? -2.197 0.092 7.155 1.00 82.25 83 ARG A N 1
ATOM 631 C CA . ARG A 1 83 ? -2.506 1.026 8.250 1.00 82.25 83 ARG A CA 1
ATOM 632 C C . ARG A 1 83 ? -3.974 1.453 8.246 1.00 82.25 83 ARG A C 1
ATOM 634 O O . ARG A 1 83 ? -4.647 1.347 9.263 1.00 82.25 83 ARG A O 1
ATOM 641 N N . ARG A 1 84 ? -4.509 1.866 7.089 1.00 78.81 84 ARG A N 1
ATOM 642 C CA . ARG A 1 84 ? -5.939 2.220 6.975 1.00 78.81 84 ARG A CA 1
ATOM 643 C C . ARG A 1 84 ? -6.865 1.033 7.263 1.00 78.81 84 ARG A C 1
ATOM 645 O O . ARG A 1 84 ? -7.971 1.223 7.760 1.00 78.81 84 ARG A O 1
ATOM 652 N N . GLY A 1 85 ? -6.456 -0.180 6.886 1.00 88.00 85 GLY A N 1
ATOM 653 C CA . GLY A 1 85 ? -7.215 -1.401 7.156 1.00 88.00 85 GLY A CA 1
ATOM 654 C C . GLY A 1 85 ? -7.239 -1.757 8.642 1.00 88.00 85 GLY A C 1
ATOM 655 O O . GLY A 1 85 ? -8.289 -2.124 9.161 1.00 88.00 85 GLY A O 1
ATOM 656 N N . GLU A 1 86 ? -6.104 -1.600 9.319 1.00 89.00 86 GLU A N 1
ATOM 657 C CA . GLU A 1 86 ? -5.961 -1.806 10.758 1.00 89.00 86 GLU A CA 1
ATOM 658 C C . GLU A 1 86 ? -6.803 -0.802 11.554 1.00 89.00 86 GLU A C 1
ATOM 660 O O . GLU A 1 86 ? -7.611 -1.218 12.381 1.00 89.00 86 GLU A O 1
ATOM 665 N N . GLU A 1 87 ? -6.714 0.492 11.225 1.00 86.69 87 GLU A N 1
ATOM 666 C CA . GLU A 1 87 ? -7.532 1.558 11.829 1.00 86.69 87 GLU A CA 1
ATOM 667 C C . GLU A 1 87 ? -9.034 1.251 11.718 1.00 86.69 87 GLU A C 1
ATOM 669 O O . GLU A 1 87 ? -9.759 1.275 12.711 1.00 86.69 87 GLU A O 1
ATOM 674 N N . ALA A 1 88 ? -9.506 0.870 10.526 1.00 88.19 88 ALA A N 1
ATOM 675 C CA . ALA A 1 88 ? -10.909 0.517 10.312 1.00 88.19 88 ALA A CA 1
ATOM 676 C C . ALA A 1 88 ? -11.336 -0.772 11.038 1.00 88.19 88 ALA A C 1
ATOM 678 O O . ALA A 1 88 ? -12.519 -0.949 11.329 1.00 88.19 88 ALA A O 1
ATOM 679 N N . SER A 1 89 ? -10.409 -1.700 11.293 1.00 89.25 89 SER A N 1
ATOM 680 C CA . SER A 1 89 ? -10.691 -2.919 12.055 1.00 89.25 89 SER A CA 1
ATOM 681 C C . SER A 1 89 ? -10.809 -2.625 13.549 1.00 89.25 89 SER A C 1
ATOM 683 O O . SER A 1 89 ? -11.736 -3.120 1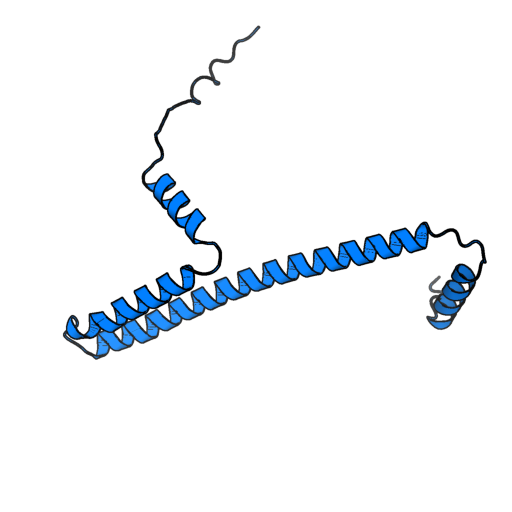4.188 1.00 89.25 89 SER A O 1
ATOM 685 N N . GLN A 1 90 ? -9.903 -1.807 14.089 1.00 92.06 90 GLN A N 1
ATOM 686 C CA . GLN A 1 90 ? -9.926 -1.385 15.490 1.00 92.06 90 GLN A CA 1
ATOM 687 C C . GLN A 1 90 ? -11.194 -0.591 15.810 1.00 92.06 90 GLN A C 1
ATOM 689 O O . GLN A 1 90 ? -11.863 -0.889 16.794 1.00 92.06 90 GLN A O 1
ATOM 694 N N . GLU A 1 91 ? -11.590 0.337 14.935 1.00 93.75 91 GLU A N 1
ATOM 695 C CA . GLU A 1 91 ? -12.829 1.108 15.097 1.00 93.75 91 GLU A CA 1
ATOM 696 C C . GLU A 1 91 ? -14.059 0.194 15.208 1.00 93.75 91 GLU A C 1
ATOM 698 O O . GLU A 1 91 ? -14.891 0.346 16.099 1.00 93.75 91 GLU A O 1
ATOM 703 N N . LYS A 1 92 ? -14.154 -0.827 14.347 1.00 93.19 92 LYS A N 1
ATOM 704 C CA . LYS A 1 92 ? -15.257 -1.797 14.400 1.00 93.19 92 LYS A CA 1
ATOM 705 C C . LYS A 1 92 ? -15.264 -2.603 15.696 1.00 93.19 92 LYS A C 1
ATOM 707 O O . LYS A 1 92 ? -16.336 -2.838 16.245 1.00 93.19 92 LYS A O 1
ATOM 712 N N . LEU A 1 93 ? -14.096 -3.039 16.172 1.00 95.19 93 LEU A N 1
ATOM 713 C CA . LEU A 1 93 ? -13.976 -3.753 17.446 1.00 95.19 93 LEU A CA 1
ATOM 714 C C . LEU A 1 93 ? -14.387 -2.862 18.620 1.00 95.19 93 LEU A C 1
ATOM 716 O O . LEU A 1 93 ? -15.117 -3.323 19.492 1.00 95.19 93 LEU A O 1
ATOM 720 N N . ASN A 1 94 ? -13.981 -1.591 18.605 1.00 94.38 94 ASN A N 1
ATOM 721 C CA . ASN A 1 94 ? -14.355 -0.614 19.619 1.00 94.38 94 ASN A CA 1
ATOM 722 C C . ASN A 1 94 ? -15.874 -0.393 19.660 1.00 94.38 94 ASN A C 1
ATOM 724 O O . ASN A 1 94 ? -16.472 -0.463 20.727 1.00 94.38 94 ASN A O 1
ATOM 728 N N . VAL A 1 95 ? -16.521 -0.231 18.502 1.00 95.75 95 VAL A N 1
ATOM 729 C CA . VAL A 1 95 ? -17.986 -0.103 18.414 1.00 95.75 95 VAL A CA 1
ATOM 730 C C . VAL A 1 95 ? -18.704 -1.353 18.935 1.00 95.75 95 VAL A C 1
ATOM 732 O O . VAL A 1 95 ? -19.711 -1.234 19.626 1.00 95.75 95 VAL A O 1
ATOM 735 N N . ILE A 1 96 ? -18.201 -2.555 18.633 1.00 95.12 96 ILE A N 1
ATOM 736 C CA . ILE A 1 96 ? -18.782 -3.805 19.154 1.00 95.12 96 ILE A CA 1
ATOM 737 C C . ILE A 1 96 ? -18.604 -3.901 20.674 1.00 95.12 96 ILE A C 1
ATOM 739 O O . ILE A 1 96 ? -19.537 -4.305 21.365 1.00 95.12 96 ILE A O 1
ATOM 743 N N . ALA A 1 97 ? -17.431 -3.536 21.197 1.00 93.69 97 ALA A N 1
ATOM 744 C CA . ALA A 1 97 ? -17.165 -3.527 22.631 1.00 93.69 97 ALA A CA 1
ATOM 745 C C . ALA A 1 97 ? -18.073 -2.531 23.365 1.00 93.69 97 ALA A C 1
ATOM 747 O O . ALA A 1 97 ? -18.655 -2.884 24.389 1.00 93.69 97 ALA A O 1
ATOM 748 N N . GLU A 1 98 ? -18.255 -1.334 22.805 1.00 94.75 98 GLU A N 1
ATOM 749 C CA . GLU A 1 98 ? -19.161 -0.317 23.336 1.00 94.75 98 GLU A CA 1
ATOM 750 C C . GLU A 1 98 ? -20.615 -0.803 23.318 1.00 94.75 98 GLU A C 1
ATOM 752 O O . GLU A 1 98 ? -21.285 -0.768 24.343 1.00 94.75 98 GLU A O 1
ATOM 757 N N . ALA A 1 99 ? -21.089 -1.349 22.193 1.00 93.31 99 ALA A N 1
ATOM 758 C CA . ALA A 1 99 ? -22.446 -1.889 22.087 1.00 93.31 99 ALA A CA 1
ATOM 759 C C . ALA A 1 99 ? -22.698 -3.043 23.073 1.00 93.31 99 ALA A C 1
ATOM 761 O O . ALA A 1 99 ? -23.792 -3.172 23.620 1.00 93.31 99 ALA A O 1
ATOM 762 N N . LEU A 1 100 ? -21.688 -3.884 23.318 1.00 91.06 100 LEU A N 1
ATOM 763 C CA . LEU A 1 100 ? -21.769 -4.957 24.304 1.00 91.06 100 LEU A CA 1
ATOM 764 C C . LEU A 1 100 ? -21.782 -4.414 25.741 1.00 91.06 100 LEU A C 1
ATOM 766 O O . LEU A 1 100 ? -22.546 -4.909 26.567 1.00 91.06 100 LEU A O 1
ATOM 770 N N . SER A 1 101 ? -20.969 -3.398 26.034 1.00 90.00 101 SER A N 1
ATOM 771 C CA . SER A 1 101 ? -20.959 -2.707 27.327 1.00 90.00 101 SER A CA 1
ATOM 772 C C . SER A 1 101 ? -22.305 -2.037 27.609 1.00 90.00 101 SER A C 1
ATOM 774 O O . SER A 1 101 ? -22.862 -2.202 28.693 1.00 90.00 101 SER A O 1
ATOM 776 N N . ASP A 1 102 ? -22.871 -1.351 26.616 1.00 90.44 102 ASP A N 1
ATOM 777 C CA . ASP A 1 102 ? -24.173 -0.695 26.719 1.00 90.44 102 ASP A CA 1
ATOM 778 C C . ASP A 1 102 ? -25.309 -1.706 26.921 1.00 90.44 102 ASP A C 1
ATOM 780 O O . ASP A 1 102 ? -26.174 -1.504 27.773 1.00 90.44 102 ASP A O 1
ATOM 784 N N . LEU A 1 103 ? -25.257 -2.848 26.221 1.00 87.81 103 LEU A N 1
ATOM 785 C CA . LEU A 1 103 ? -26.183 -3.958 26.443 1.00 87.81 103 LEU A CA 1
ATOM 786 C C . LEU A 1 103 ? -26.106 -4.474 27.884 1.00 87.81 103 LEU A C 1
ATOM 788 O O . LEU A 1 103 ? -27.145 -4.678 28.496 1.00 87.81 103 LEU A O 1
ATOM 792 N N . MET A 1 104 ? -24.905 -4.668 28.436 1.00 82.25 104 MET A N 1
ATOM 793 C CA . MET A 1 104 ? -24.731 -5.103 29.829 1.00 82.25 104 MET A CA 1
ATOM 794 C C . MET A 1 104 ? -25.212 -4.047 30.832 1.00 82.25 104 MET A C 1
ATOM 796 O O . MET A 1 104 ? -25.769 -4.406 31.866 1.00 82.25 104 MET A O 1
ATOM 800 N N . ALA A 1 105 ? -25.015 -2.758 30.538 1.00 82.94 105 ALA A N 1
ATOM 801 C CA . ALA A 1 105 ? -25.465 -1.653 31.383 1.00 82.94 105 ALA A CA 1
ATOM 802 C C . ALA A 1 105 ? -26.994 -1.479 31.368 1.00 82.94 105 ALA A C 1
ATOM 804 O O . ALA A 1 105 ? -27.581 -1.107 32.384 1.00 82.94 105 ALA A O 1
ATOM 805 N N . HIS A 1 106 ? -27.635 -1.765 30.232 1.00 73.00 106 HIS A N 1
ATOM 806 C CA . HIS A 1 106 ? -29.086 -1.696 30.055 1.00 73.00 106 HIS A CA 1
ATOM 807 C C . HIS A 1 106 ? -29.803 -3.025 30.299 1.00 73.00 106 HIS A C 1
ATOM 809 O O . HIS A 1 106 ? -31.034 -3.040 30.321 1.00 73.00 106 HIS A O 1
ATOM 815 N N . GLN A 1 107 ? -29.079 -4.132 30.485 1.00 68.00 107 GLN A N 1
ATOM 816 C CA . GLN A 1 107 ? -29.672 -5.400 30.881 1.00 68.00 107 GLN A CA 1
ATOM 817 C C . GLN A 1 107 ? -30.128 -5.268 32.341 1.00 68.00 107 GLN A C 1
ATOM 819 O O . GLN A 1 107 ? -29.286 -5.162 33.235 1.00 68.00 107 GLN A O 1
ATOM 824 N N . PRO A 1 108 ? -31.446 -5.237 32.611 1.00 58.97 108 PRO A N 1
ATOM 825 C CA . PRO A 1 108 ? -31.938 -5.134 33.971 1.00 58.97 108 PRO A CA 1
ATOM 826 C C . PRO A 1 108 ? -31.503 -6.394 34.721 1.00 58.97 108 PRO A C 1
ATOM 828 O O . PRO A 1 108 ? -31.877 -7.509 34.357 1.00 58.97 108 PRO A O 1
ATOM 831 N N . ASP A 1 109 ? -30.673 -6.220 35.746 1.00 62.56 109 ASP A N 1
ATOM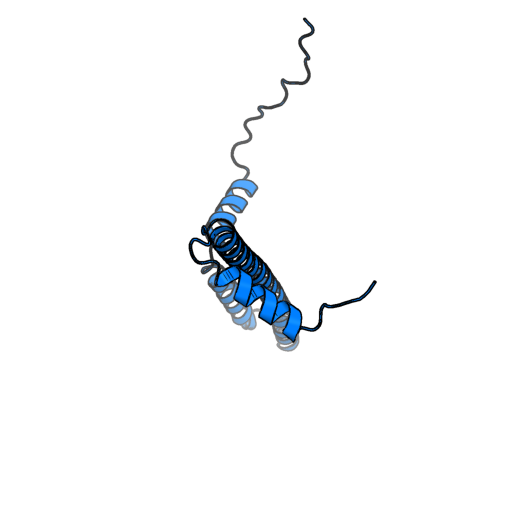 832 C CA . ASP A 1 109 ? -30.295 -7.286 36.670 1.00 62.56 109 ASP A CA 1
ATOM 833 C C . ASP A 1 109 ? -31.522 -7.639 37.526 1.00 62.56 109 ASP A C 1
ATOM 835 O O . ASP A 1 109 ? -31.648 -7.205 38.667 1.00 62.56 109 ASP A O 1
ATOM 839 N N . GLU A 1 110 ? -32.474 -8.389 36.957 1.00 58.72 110 GLU A N 1
ATOM 840 C CA . GLU A 1 110 ? -33.652 -8.878 37.689 1.00 58.72 110 GLU A CA 1
ATOM 841 C C . GLU A 1 110 ? -33.260 -9.834 38.832 1.00 58.72 110 GLU A C 1
ATOM 843 O O . GLU A 1 110 ? -34.036 -10.040 39.763 1.00 58.72 110 GLU A O 1
ATOM 848 N N . SER A 1 111 ? -32.050 -10.402 38.788 1.00 59.28 111 SER A N 1
ATOM 849 C CA . SER A 1 111 ? -31.588 -11.486 39.666 1.00 59.28 111 SER A CA 1
ATOM 850 C C . SER A 1 111 ? -30.497 -11.104 40.682 1.00 59.28 111 SER A C 1
ATOM 852 O O . SER A 1 111 ? -30.233 -11.881 41.596 1.00 59.28 111 SER A O 1
ATOM 854 N N . GLY A 1 112 ? -29.841 -9.944 40.569 1.00 61.88 112 GLY A N 1
ATOM 855 C CA . GLY A 1 112 ? -28.764 -9.506 41.476 1.00 61.88 112 GLY A CA 1
ATOM 856 C C . GLY A 1 112 ? -27.424 -10.258 41.331 1.00 61.88 112 GLY A C 1
ATOM 857 O O . GLY A 1 112 ? -26.448 -9.947 42.028 1.00 61.88 112 GLY A O 1
ATOM 858 N N . GLU A 1 113 ? -27.350 -11.269 40.458 1.00 69.38 113 GLU A N 1
ATOM 859 C CA . GLU A 1 113 ? -26.181 -12.145 40.278 1.00 69.38 113 GLU A CA 1
ATOM 860 C C . GLU A 1 113 ? -25.024 -11.455 39.547 1.00 69.38 113 GLU A C 1
ATOM 862 O O . GLU A 1 113 ? -23.847 -11.739 39.826 1.00 69.38 113 GLU A O 1
ATOM 867 N N . LEU A 1 114 ? -25.337 -10.525 38.639 1.00 69.31 114 LEU A N 1
ATOM 868 C CA . LEU A 1 114 ? -24.329 -9.796 37.874 1.00 69.31 114 LEU A CA 1
ATOM 869 C C . LEU A 1 114 ? -23.552 -8.856 38.805 1.00 69.31 114 LEU A C 1
ATOM 871 O O . LEU A 1 114 ? -22.318 -8.883 38.836 1.00 69.31 114 LEU A O 1
ATOM 875 N N . GLY A 1 115 ? -24.267 -8.127 39.671 1.00 72.12 115 GLY A N 1
ATOM 876 C CA . GLY A 1 115 ? -23.664 -7.285 40.705 1.00 72.12 115 GLY A CA 1
ATOM 877 C C . GLY A 1 115 ? -22.788 -8.065 41.695 1.00 72.12 115 GLY A C 1
ATOM 878 O O . GLY A 1 115 ? -21.717 -7.595 42.082 1.00 72.12 115 GLY A O 1
ATOM 879 N N . ALA A 1 116 ? -23.188 -9.281 42.086 1.00 76.81 116 ALA A N 1
ATOM 880 C CA . ALA A 1 116 ? -22.388 -10.139 42.966 1.00 76.81 116 ALA A CA 1
ATOM 881 C C . ALA A 1 116 ? -21.097 -10.651 42.299 1.00 76.81 116 ALA A C 1
ATOM 883 O O . ALA A 1 116 ? -20.0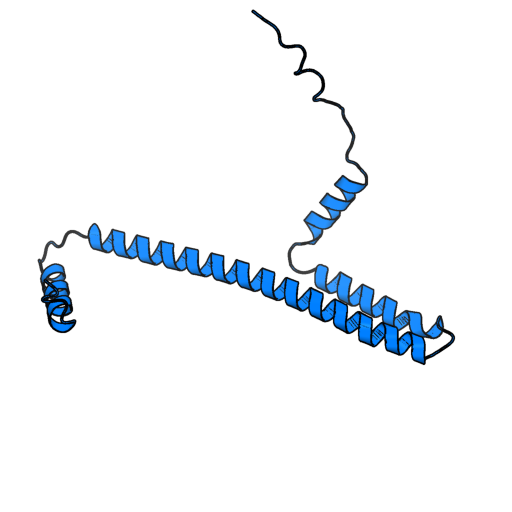60 -10.776 42.955 1.00 76.81 116 ALA A O 1
ATOM 884 N N . SER A 1 117 ? -21.133 -10.924 40.997 1.00 77.38 117 SER A N 1
ATOM 885 C CA . SER A 1 117 ? -19.972 -11.411 40.244 1.00 77.38 117 SER A CA 1
ATOM 886 C C . SER A 1 117 ? -18.959 -10.296 39.950 1.00 77.38 117 SER A C 1
ATOM 888 O O . SER A 1 117 ? -17.758 -10.515 40.104 1.00 77.38 117 SER A O 1
ATOM 890 N N . VAL A 1 118 ? -19.425 -9.073 39.664 1.00 76.38 118 VAL A N 1
ATOM 891 C CA . VAL A 1 118 ? -18.568 -7.875 39.539 1.00 76.38 118 VAL A CA 1
ATOM 892 C C . VAL A 1 118 ? -17.861 -7.549 40.860 1.00 76.38 118 VAL A C 1
ATOM 894 O O . VAL A 1 118 ? -16.673 -7.225 40.864 1.00 76.38 118 VAL A O 1
ATOM 897 N N . ARG A 1 119 ? -18.563 -7.679 41.994 1.00 75.88 119 ARG A N 1
ATOM 898 C CA . ARG A 1 119 ? -17.996 -7.446 43.334 1.00 75.88 119 ARG A CA 1
ATOM 899 C C . ARG A 1 119 ? -16.863 -8.424 43.648 1.00 75.88 119 ARG A C 1
ATOM 901 O O . ARG A 1 119 ? -15.786 -7.988 44.034 1.00 75.88 119 ARG A O 1
ATOM 908 N N . ARG A 1 120 ? -17.074 -9.718 43.372 1.00 79.88 120 ARG A N 1
ATOM 909 C CA . ARG A 1 120 ? -16.050 -10.767 43.529 1.00 79.88 120 ARG A CA 1
ATOM 910 C C . ARG A 1 120 ? -14.831 -10.538 42.636 1.00 79.88 120 ARG A C 1
ATOM 912 O O . ARG A 1 120 ? -13.712 -10.772 43.073 1.00 79.88 120 ARG A O 1
ATOM 919 N N . LEU A 1 121 ? -15.027 -10.064 41.403 1.00 79.56 121 LEU A N 1
ATOM 920 C CA . LEU A 1 121 ? -13.915 -9.741 40.507 1.00 79.56 121 LEU A CA 1
ATOM 921 C C . LEU A 1 121 ? -13.113 -8.536 41.017 1.00 79.56 121 LEU A C 1
ATOM 923 O O . LEU A 1 121 ? -11.891 -8.572 40.999 1.00 79.56 121 LEU A O 1
ATOM 927 N N . ARG A 1 122 ? -13.779 -7.488 41.513 1.00 76.44 122 ARG A N 1
ATOM 928 C CA . ARG A 1 122 ? -13.113 -6.310 42.093 1.00 76.44 122 ARG A CA 1
ATOM 929 C C . ARG A 1 122 ? -12.310 -6.657 43.353 1.00 76.44 122 ARG A C 1
ATOM 931 O O . ARG A 1 122 ? -11.196 -6.161 43.501 1.00 76.44 122 ARG A O 1
ATOM 938 N N . GLU A 1 123 ? -12.858 -7.522 44.202 1.00 81.75 123 GLU A N 1
ATOM 939 C CA . GLU A 1 123 ? -12.203 -8.045 45.407 1.00 81.75 123 GLU A CA 1
ATOM 940 C C . GLU A 1 123 ? -10.992 -8.926 45.043 1.00 81.75 123 GLU A C 1
ATOM 942 O O . GLU A 1 123 ? -9.894 -8.722 45.552 1.00 81.75 123 GLU A O 1
ATOM 947 N N . ALA A 1 124 ? -11.140 -9.826 44.064 1.00 78.62 124 ALA A N 1
ATOM 948 C CA . ALA A 1 124 ? -10.051 -10.681 43.584 1.00 78.62 124 ALA A CA 1
ATOM 949 C C . ALA A 1 124 ? -8.939 -9.916 42.839 1.00 78.62 124 ALA A C 1
ATOM 951 O O . ALA A 1 124 ? -7.782 -10.329 42.864 1.00 78.62 124 ALA A O 1
ATOM 952 N N . VAL A 1 125 ? -9.276 -8.811 42.168 1.00 74.62 125 VAL A N 1
ATOM 953 C CA . VAL A 1 125 ? -8.316 -7.954 41.448 1.00 74.62 125 VAL A CA 1
ATOM 954 C C . VAL A 1 125 ? -7.597 -6.981 42.399 1.00 74.62 125 VAL A C 1
ATOM 956 O O . VAL A 1 125 ? -6.608 -6.366 42.004 1.00 74.62 125 VAL A O 1
ATOM 959 N N . GLY A 1 126 ? -8.016 -6.875 43.667 1.00 69.50 126 GLY A N 1
ATOM 960 C CA . GLY A 1 126 ? -7.295 -6.097 44.677 1.00 69.50 126 GLY A CA 1
ATOM 961 C C . GLY A 1 126 ? -7.281 -4.593 44.392 1.00 69.50 126 GLY A C 1
ATOM 962 O O . GLY A 1 126 ? -6.275 -3.927 44.620 1.00 69.50 126 GLY A O 1
ATOM 963 N N . LEU A 1 127 ? -8.387 -4.043 43.873 1.00 60.12 127 LEU A N 1
ATOM 964 C CA . LEU A 1 127 ? -8.587 -2.586 43.771 1.00 60.12 127 LEU A CA 1
ATOM 965 C C . LEU A 1 127 ? -9.156 -1.981 45.064 1.00 60.12 127 LEU A C 1
ATOM 967 O O . LEU A 1 127 ? -9.778 -0.917 45.030 1.00 60.12 127 LEU A O 1
ATOM 971 N N . GLU A 1 128 ? -8.970 -2.665 46.188 1.00 60.97 128 GLU A N 1
ATOM 972 C CA . GLU A 1 128 ? -9.246 -2.119 47.507 1.00 60.97 128 GLU A CA 1
ATOM 973 C C . GLU A 1 128 ? -8.030 -1.280 47.919 1.00 60.97 128 GLU A C 1
ATOM 975 O O . GLU A 1 128 ? -6.923 -1.785 48.073 1.00 60.97 128 GLU A O 1
ATOM 980 N N . GLU A 1 129 ? -8.259 0.027 48.024 1.00 58.88 129 GLU A N 1
ATOM 981 C CA . GLU A 1 129 ? -7.407 0.981 48.736 1.00 58.88 129 GLU A CA 1
ATOM 982 C C . GLU A 1 129 ? -6.078 1.368 48.069 1.00 58.88 129 GLU A C 1
ATOM 984 O O . GLU A 1 129 ? -4.972 0.992 48.455 1.00 58.88 129 GLU A O 1
ATOM 989 N N . ARG A 1 130 ? -6.185 2.320 47.141 1.00 47.66 130 ARG A N 1
ATOM 990 C CA . ARG A 1 130 ? -5.291 3.482 47.197 1.00 47.66 130 ARG A CA 1
ATOM 991 C C . ARG A 1 130 ? -6.129 4.704 47.556 1.00 47.66 130 ARG A C 1
ATOM 993 O O . ARG A 1 130 ? -6.630 5.395 46.671 1.00 47.66 130 ARG A O 1
ATOM 1000 N N . HIS A 1 131 ? -6.351 4.856 48.860 1.00 45.66 131 HIS A N 1
ATOM 1001 C CA . HIS A 1 131 ? -6.669 6.135 49.489 1.00 45.66 131 HIS A CA 1
ATOM 1002 C C . HIS A 1 131 ? -5.403 6.992 49.583 1.00 45.66 131 HIS A C 1
ATOM 1004 O O . HIS A 1 131 ? -4.312 6.402 49.761 1.00 45.66 131 HIS A O 1
#

Radius of gyration: 30.59 Å; chains: 1; bounding box: 60×58×77 Å

Secondary structure (DSSP, 8-state):
----GGGTT-----PPPHHHHHHHHHHHH-SSSHHHHHHHHHHHHHHTTGGG-S-HHHHHHHHHHHHHHHHHHHHHHHHHHHHHHHHHHHHHHHHHHHHHHHHHHHS--SSSHHHHHHHHHHHHTT-----